Protein AF-A0A8J5MBJ4-F1 (afdb_monomer_lite)

Secondary structure (DSSP, 8-state):
-HHHHHHHHT-TTS--EE--BTTBS--TTEEEEEPPHHHHHHHHHHHHHHHTTT-TT------EEEEE-TTPPPPPP--SSPPPSS--S---GGGS--EEEE-SSTTEEEEE--TT-SS--GGG-EEEEE-TT-EEEE-

Radius of gyration: 16.1 Å; chains: 1; bounding box: 40×36×42 Å

Structure (mmCIF, N/CA/C/O backbone):
data_AF-A0A8J5MBJ4-F1
#
_entry.id   AF-A0A8J5MBJ4-F1
#
loop_
_atom_site.group_PDB
_atom_site.id
_atom_site.type_symbol
_atom_site.label_atom_id
_atom_site.label_alt_id
_atom_site.label_comp_id
_atom_site.label_asym_id
_atom_site.label_entity_id
_atom_site.label_seq_id
_atom_site.pdbx_PDB_ins_code
_atom_site.Cartn_x
_atom_site.Cartn_y
_atom_site.Cartn_z
_atom_site.occupancy
_atom_site.B_iso_or_equiv
_atom_site.auth_seq_id
_atom_site.auth_comp_id
_atom_site.auth_asym_id
_atom_site.auth_atom_id
_atom_site.pdbx_PDB_model_num
ATOM 1 N N . MET A 1 1 ? -8.085 -4.429 13.269 1.00 56.44 1 MET A N 1
ATOM 2 C CA . MET A 1 1 ? -7.004 -3.444 13.047 1.00 56.44 1 MET A CA 1
ATOM 3 C C . MET A 1 1 ? -7.310 -2.481 11.898 1.00 56.44 1 MET A C 1
ATOM 5 O O . MET A 1 1 ? -7.380 -1.287 12.152 1.00 56.44 1 MET A O 1
ATOM 9 N N . ALA A 1 2 ? -7.619 -2.963 10.685 1.00 55.75 2 ALA A N 1
ATOM 10 C CA . ALA A 1 2 ? -7.982 -2.113 9.535 1.00 55.75 2 ALA A CA 1
ATOM 11 C C . ALA A 1 2 ? -9.108 -1.090 9.800 1.00 55.75 2 ALA A C 1
ATOM 13 O O . ALA A 1 2 ? -9.120 0.006 9.241 1.00 55.75 2 ALA A O 1
ATOM 14 N N . ASN A 1 3 ? -10.049 -1.420 10.692 1.00 64.25 3 ASN A N 1
ATOM 15 C CA . ASN A 1 3 ? -11.124 -0.504 11.070 1.00 64.25 3 ASN A CA 1
ATOM 16 C C . ASN A 1 3 ? -10.652 0.739 11.834 1.00 64.25 3 ASN A C 1
ATOM 18 O O . ASN A 1 3 ? -11.298 1.771 11.683 1.00 64.25 3 ASN A O 1
ATOM 22 N N . ASN A 1 4 ? -9.526 0.663 12.552 1.00 74.38 4 ASN A N 1
ATOM 23 C CA . ASN A 1 4 ? -8.956 1.784 13.307 1.00 74.38 4 ASN A CA 1
ATOM 24 C C . ASN A 1 4 ? -7.981 2.610 12.454 1.00 74.38 4 ASN A C 1
ATOM 26 O O . ASN A 1 4 ? -7.872 3.815 12.651 1.00 74.38 4 ASN A O 1
ATOM 30 N N . LEU A 1 5 ? -7.366 1.999 11.433 1.00 77.38 5 LEU A N 1
ATOM 31 C CA . LEU A 1 5 ? -6.445 2.687 10.520 1.00 77.38 5 LEU A CA 1
ATOM 32 C C . LEU A 1 5 ? -7.114 3.806 9.726 1.00 77.38 5 LEU A C 1
ATOM 34 O O . LEU A 1 5 ? -6.488 4.819 9.446 1.00 77.38 5 LEU A O 1
ATOM 38 N N . ARG A 1 6 ? -8.392 3.650 9.363 1.00 78.56 6 ARG A N 1
ATOM 39 C CA . ARG A 1 6 ? -9.118 4.685 8.615 1.00 78.56 6 ARG A CA 1
ATOM 40 C C . ARG A 1 6 ? -9.367 5.952 9.450 1.00 78.56 6 ARG A C 1
ATOM 42 O O . ARG A 1 6 ? -9.082 7.026 8.930 1.00 78.56 6 ARG A O 1
ATOM 49 N N . PRO A 1 7 ? -9.890 5.872 10.690 1.00 80.25 7 PRO A N 1
ATOM 50 C CA . PRO A 1 7 ? -9.925 7.012 11.603 1.00 80.25 7 PRO A CA 1
ATOM 51 C C . PRO A 1 7 ? -8.550 7.648 11.815 1.00 80.25 7 PRO A C 1
ATOM 53 O O . PRO A 1 7 ? -8.435 8.862 11.700 1.00 80.25 7 PRO A O 1
ATOM 56 N N . MET A 1 8 ? -7.504 6.843 12.029 1.00 79.75 8 MET A N 1
ATOM 57 C CA . MET A 1 8 ? -6.137 7.348 12.218 1.00 79.75 8 MET A CA 1
ATOM 58 C C . MET A 1 8 ? -5.624 8.098 10.982 1.00 79.75 8 MET A C 1
ATOM 60 O O . MET A 1 8 ? -5.136 9.214 11.100 1.00 79.75 8 MET A O 1
ATOM 64 N N . ALA A 1 9 ? -5.826 7.547 9.782 1.00 77.94 9 ALA A N 1
ATOM 65 C CA . ALA A 1 9 ? -5.465 8.177 8.509 1.00 77.94 9 ALA A CA 1
ATOM 66 C C . ALA A 1 9 ? -6.321 9.407 8.162 1.00 77.94 9 ALA A C 1
ATOM 68 O O . ALA A 1 9 ? -6.028 10.106 7.197 1.00 77.94 9 ALA A O 1
ATOM 69 N N . ARG A 1 10 ? -7.414 9.656 8.889 1.00 79.38 10 ARG A N 1
ATOM 70 C CA . ARG A 1 10 ? -8.258 10.850 8.747 1.00 79.38 10 ARG A CA 1
ATOM 71 C C . ARG A 1 10 ? -8.124 11.799 9.934 1.00 79.38 10 ARG A C 1
ATOM 73 O O . ARG A 1 10 ? -8.873 12.763 9.990 1.00 79.38 10 ARG A O 1
ATOM 80 N N . ASN A 1 11 ? -7.219 11.525 10.871 1.00 78.81 11 ASN A N 1
ATOM 81 C CA . ASN A 1 11 ? -7.006 12.408 12.002 1.00 78.81 11 ASN A CA 1
ATOM 82 C C . ASN A 1 11 ? -6.428 13.740 11.501 1.00 78.81 11 ASN A C 1
ATOM 84 O O . ASN A 1 11 ? -5.364 13.767 10.879 1.00 78.81 11 ASN A O 1
ATOM 88 N N . ASP A 1 12 ? -7.131 14.834 11.785 1.00 68.69 12 ASP A N 1
ATOM 89 C CA . ASP A 1 12 ? -6.732 16.192 11.403 1.00 68.69 12 ASP A CA 1
ATOM 90 C C . ASP A 1 12 ? -5.478 16.670 12.155 1.00 68.69 12 ASP A C 1
ATOM 92 O O . ASP A 1 12 ? -4.845 17.639 11.748 1.00 68.69 12 ASP A O 1
ATOM 96 N N . GLN A 1 13 ? -5.082 15.973 13.227 1.00 77.38 13 GLN A N 1
ATOM 97 C CA . GLN A 1 13 ? -3.825 16.222 13.940 1.00 77.38 13 GLN A CA 1
ATOM 98 C C . GLN A 1 13 ? -2.594 15.668 13.212 1.00 77.38 13 GLN A C 1
ATOM 100 O O . GLN A 1 13 ? -1.469 15.998 13.585 1.00 77.38 13 GLN A O 1
ATOM 105 N N . ASN A 1 14 ? -2.776 14.822 12.192 1.00 82.31 14 ASN A N 1
ATOM 106 C CA . ASN A 1 14 ? -1.650 14.327 11.413 1.00 82.31 14 ASN A CA 1
ATOM 107 C C . ASN A 1 14 ? -1.008 15.487 10.650 1.00 82.31 14 ASN A C 1
ATOM 109 O O . ASN A 1 14 ? -1.676 16.214 9.913 1.00 82.31 14 ASN A O 1
ATOM 113 N N . PHE A 1 15 ? 0.309 15.621 10.781 1.00 85.44 15 PHE A N 1
ATOM 114 C CA . PHE A 1 15 ? 1.061 16.601 10.013 1.00 85.44 15 PHE A CA 1
ATOM 115 C C . PHE A 1 15 ? 1.258 16.094 8.580 1.00 85.44 15 PHE A C 1
ATOM 117 O O . PHE A 1 15 ? 2.161 15.303 8.298 1.00 85.44 15 PHE A O 1
ATOM 124 N N . TRP A 1 16 ? 0.364 16.513 7.684 1.00 87.38 16 TRP A N 1
ATOM 125 C CA . TRP A 1 16 ? 0.416 16.163 6.269 1.00 87.38 16 TRP A CA 1
ATOM 126 C C . TRP A 1 16 ? 1.444 17.016 5.536 1.00 87.38 16 TRP A C 1
ATOM 128 O O . TRP A 1 16 ? 1.377 18.243 5.558 1.00 87.38 16 TRP A O 1
ATOM 138 N N . ILE A 1 17 ? 2.356 16.351 4.838 1.00 87.81 17 ILE A N 1
ATOM 139 C CA . ILE A 1 17 ? 3.330 16.977 3.946 1.00 87.81 17 ILE A CA 1
ATOM 140 C C . ILE A 1 17 ? 3.139 16.446 2.533 1.00 87.81 17 ILE A C 1
ATOM 142 O O . ILE A 1 17 ? 2.663 15.325 2.350 1.00 87.81 17 ILE A O 1
ATOM 146 N N . HIS A 1 18 ? 3.520 17.236 1.534 1.00 84.88 18 HIS A N 1
ATOM 147 C CA . HIS A 1 18 ? 3.535 16.769 0.152 1.00 84.88 18 HIS A CA 1
ATOM 148 C C . HIS A 1 18 ? 4.450 15.559 0.016 1.00 84.88 18 HIS A C 1
ATOM 150 O O . HIS A 1 18 ? 5.559 15.538 0.563 1.00 84.88 18 HIS A O 1
ATOM 156 N N . ASP A 1 19 ? 3.954 14.536 -0.671 1.00 77.50 19 ASP A N 1
ATOM 157 C CA . ASP A 1 19 ? 4.766 13.364 -0.943 1.00 77.50 19 ASP A CA 1
ATOM 158 C C . ASP A 1 19 ? 5.833 13.705 -1.988 1.00 77.50 19 ASP A C 1
ATOM 160 O O . ASP A 1 19 ? 5.602 14.477 -2.920 1.00 77.50 19 ASP A O 1
ATOM 164 N N . THR A 1 20 ? 7.026 13.153 -1.797 1.00 69.62 20 THR A N 1
ATOM 165 C CA . THR A 1 20 ? 8.196 13.409 -2.641 1.00 69.62 20 THR A CA 1
ATOM 166 C C . THR A 1 20 ? 8.801 12.073 -3.034 1.00 69.62 20 THR A C 1
ATOM 168 O O . THR A 1 20 ? 9.144 11.281 -2.151 1.00 69.62 20 THR A O 1
ATOM 171 N N . TRP A 1 21 ? 8.995 11.848 -4.329 1.00 68.44 21 TRP A N 1
ATOM 172 C CA . TRP A 1 21 ? 9.736 10.704 -4.863 1.00 68.44 21 TRP A CA 1
ATOM 173 C C . TRP A 1 21 ? 10.688 11.168 -5.969 1.00 68.44 21 TRP A C 1
ATOM 175 O O . TRP A 1 21 ? 10.546 12.275 -6.494 1.00 68.44 21 TRP A O 1
ATOM 185 N N . ASP A 1 22 ? 11.670 10.328 -6.304 1.00 58.66 22 ASP A N 1
ATOM 186 C CA . ASP A 1 22 ? 12.762 10.670 -7.220 1.00 58.66 22 ASP A CA 1
ATOM 187 C C . ASP A 1 22 ? 12.261 11.322 -8.519 1.00 58.66 22 ASP A C 1
ATOM 189 O O . ASP A 1 22 ? 11.475 10.752 -9.277 1.00 58.66 22 ASP A O 1
ATOM 193 N N . GLY A 1 23 ? 12.725 12.550 -8.762 1.00 56.75 23 GLY A N 1
ATOM 194 C CA . GLY A 1 23 ? 12.401 13.336 -9.954 1.00 56.75 23 GLY A CA 1
ATOM 195 C C . GLY A 1 23 ? 11.118 14.175 -9.884 1.00 56.75 23 GLY A C 1
ATOM 196 O O . GLY A 1 23 ? 10.895 14.969 -10.798 1.00 56.75 23 GLY A O 1
ATOM 197 N N . VAL A 1 24 ? 10.303 14.076 -8.825 1.00 59.56 24 VAL A N 1
ATOM 198 C CA . VAL A 1 24 ? 9.115 14.930 -8.630 1.00 59.56 24 VAL A CA 1
ATOM 199 C C . VAL A 1 24 ? 9.340 15.883 -7.460 1.00 59.56 24 VAL A C 1
ATOM 201 O O . VAL A 1 24 ? 9.334 15.497 -6.295 1.00 59.56 24 VAL A O 1
ATOM 204 N N . LEU A 1 25 ? 9.543 17.159 -7.801 1.00 55.03 25 LEU A N 1
ATOM 205 C CA . LEU A 1 25 ? 9.822 18.232 -6.842 1.00 55.03 25 LEU A CA 1
ATOM 206 C C . LEU A 1 25 ? 8.579 18.641 -6.032 1.00 55.03 25 LEU A C 1
ATOM 208 O O . LEU A 1 25 ? 8.724 19.148 -4.922 1.00 55.03 25 LEU A O 1
ATOM 212 N N . HIS A 1 26 ? 7.371 18.433 -6.574 1.00 60.62 26 HIS A N 1
ATOM 213 C CA . HIS A 1 26 ? 6.115 18.749 -5.894 1.00 60.62 26 HIS A CA 1
ATOM 214 C C . HIS A 1 26 ? 4.919 18.006 -6.525 1.00 60.62 26 HIS A C 1
ATOM 216 O O . HIS A 1 26 ? 4.671 18.162 -7.720 1.00 60.62 26 HIS A O 1
ATOM 222 N N . ASP A 1 27 ? 4.168 17.228 -5.736 1.00 70.69 27 ASP A N 1
ATOM 223 C CA . ASP A 1 27 ? 2.830 16.729 -6.094 1.00 70.69 27 ASP A CA 1
ATOM 224 C C . ASP A 1 27 ? 1.795 17.338 -5.132 1.00 70.69 27 ASP A C 1
ATOM 226 O O . ASP A 1 27 ? 1.733 17.003 -3.947 1.00 70.69 27 ASP A O 1
ATOM 230 N N . GLU A 1 28 ? 0.980 18.265 -5.639 1.00 75.12 28 GLU A N 1
ATOM 231 C CA . GLU A 1 28 ? -0.043 18.969 -4.853 1.00 75.12 28 GLU A CA 1
ATOM 232 C C . GLU A 1 28 ? -1.215 18.068 -4.442 1.00 75.12 28 GLU A C 1
ATOM 234 O O . GLU A 1 28 ? -1.922 18.355 -3.473 1.00 75.12 28 GLU A O 1
ATOM 239 N N . TYR A 1 29 ? -1.421 16.959 -5.152 1.00 84.38 29 TYR A N 1
ATOM 240 C CA . TYR A 1 29 ? -2.552 16.061 -4.943 1.00 84.38 29 TYR A CA 1
ATOM 241 C C . TYR A 1 29 ? -2.192 14.851 -4.089 1.00 84.38 29 TYR A C 1
ATOM 243 O O . TYR A 1 29 ? -3.075 14.041 -3.780 1.00 84.38 29 TYR A O 1
ATOM 251 N N . ARG A 1 30 ? -0.923 14.711 -3.695 1.00 86.19 30 ARG A N 1
ATOM 252 C CA . ARG A 1 30 ? -0.456 13.602 -2.869 1.00 86.19 30 ARG A CA 1
ATOM 253 C C . ARG A 1 30 ? 0.212 14.078 -1.606 1.00 86.19 30 ARG A C 1
ATOM 255 O O . ARG A 1 30 ? 1.137 14.883 -1.609 1.00 86.19 30 ARG A O 1
ATOM 262 N N . LEU A 1 31 ? -0.273 13.524 -0.509 1.00 87.88 31 LEU A N 1
ATOM 263 C CA . LEU A 1 31 ? 0.166 13.854 0.826 1.00 87.88 31 LEU A CA 1
ATOM 264 C C . LEU A 1 31 ? 0.597 12.581 1.534 1.00 87.88 31 LEU A C 1
ATOM 266 O O . LEU A 1 31 ? -0.022 11.522 1.381 1.00 87.88 31 LEU A O 1
ATOM 270 N N . ARG A 1 32 ? 1.608 12.720 2.377 1.00 89.56 32 ARG A N 1
ATOM 271 C CA . ARG A 1 32 ? 1.993 11.709 3.346 1.00 89.56 32 ARG A CA 1
ATOM 272 C C . ARG A 1 32 ? 1.958 12.271 4.756 1.00 89.56 32 ARG A C 1
ATOM 274 O O . ARG A 1 32 ? 2.151 13.467 4.960 1.00 89.56 32 ARG A O 1
ATOM 281 N N . ALA A 1 33 ? 1.734 11.396 5.720 1.00 90.75 33 ALA A N 1
ATOM 282 C CA . ALA A 1 33 ? 1.897 11.701 7.132 1.00 90.75 33 ALA A CA 1
ATOM 283 C C . ALA A 1 33 ? 2.568 10.515 7.819 1.00 90.75 33 ALA A C 1
ATOM 285 O O . ALA A 1 33 ? 2.213 9.365 7.558 1.00 90.75 33 ALA A O 1
ATOM 286 N N . PHE A 1 34 ? 3.526 10.789 8.697 1.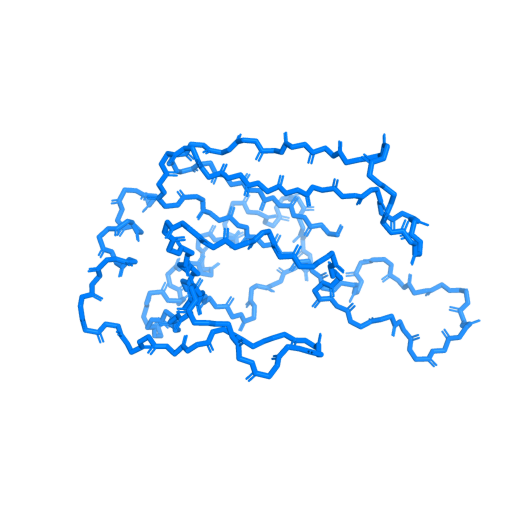00 89.81 34 PHE A N 1
ATOM 287 C CA . PHE A 1 34 ? 4.125 9.748 9.523 1.00 89.81 34 PHE A CA 1
ATOM 288 C C . PHE A 1 34 ? 3.103 9.238 10.537 1.00 89.81 34 PHE A C 1
ATOM 290 O O . PHE A 1 34 ? 2.291 10.004 11.064 1.00 89.81 34 PHE A O 1
ATOM 297 N N . VAL A 1 35 ? 3.129 7.932 10.786 1.00 89.94 35 VAL A N 1
ATOM 298 C CA . VAL A 1 35 ? 2.332 7.325 11.852 1.00 89.94 35 VAL A CA 1
ATOM 299 C C . VAL A 1 35 ? 3.029 7.596 13.189 1.00 89.94 35 VAL A C 1
ATOM 301 O O . VAL A 1 35 ? 4.254 7.557 13.259 1.00 89.94 35 VAL A O 1
ATOM 304 N N . SER A 1 36 ? 2.265 7.882 14.250 1.00 88.06 36 SER A N 1
ATOM 305 C CA . SER A 1 36 ? 2.831 8.134 15.586 1.00 88.06 36 SER A CA 1
ATOM 306 C C . SER A 1 36 ? 3.684 6.953 16.071 1.00 88.06 36 SER A C 1
ATOM 308 O O . SER A 1 36 ? 3.437 5.817 15.669 1.00 88.06 36 SER A O 1
ATOM 310 N N . ASP A 1 37 ? 4.660 7.180 16.953 1.00 88.50 37 ASP A N 1
ATOM 311 C CA . ASP A 1 37 ? 5.547 6.105 17.431 1.00 88.50 37 ASP A CA 1
ATOM 312 C C . ASP A 1 37 ? 4.774 4.955 18.097 1.00 88.50 37 ASP A C 1
ATOM 314 O O . ASP A 1 37 ? 5.035 3.783 17.823 1.00 88.50 37 ASP A O 1
ATOM 318 N N . ALA A 1 38 ? 3.770 5.279 18.920 1.00 87.50 38 ALA A N 1
ATOM 319 C CA . ALA A 1 38 ? 2.941 4.288 19.610 1.00 87.50 38 ALA A CA 1
ATOM 320 C C . ALA A 1 38 ? 2.136 3.415 18.627 1.00 87.50 38 ALA A C 1
ATOM 322 O O . ALA A 1 38 ? 2.035 2.191 18.782 1.00 87.50 38 ALA A O 1
ATOM 323 N N . ASP A 1 39 ? 1.585 4.039 17.586 1.00 88.19 39 ASP A N 1
ATOM 324 C CA . ASP A 1 39 ? 0.835 3.344 16.544 1.00 88.19 39 ASP A CA 1
ATOM 325 C C . ASP A 1 39 ? 1.761 2.544 15.620 1.00 88.19 39 ASP A C 1
ATOM 327 O O . ASP A 1 39 ? 1.446 1.409 15.263 1.00 88.19 39 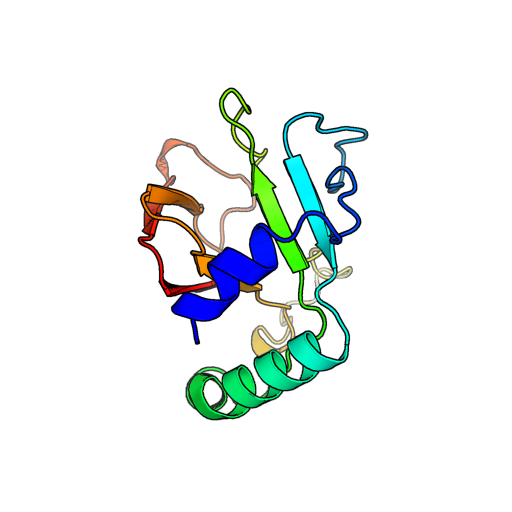ASP A O 1
ATOM 331 N N . SER A 1 40 ? 2.922 3.103 15.275 1.00 89.88 40 SER A N 1
ATOM 332 C CA . SER A 1 40 ? 3.959 2.452 14.471 1.00 89.88 40 SER A CA 1
ATOM 333 C C . SER A 1 40 ? 4.474 1.194 15.158 1.00 89.88 40 SER A C 1
ATOM 335 O O . SER A 1 40 ? 4.567 0.146 14.520 1.00 89.88 40 SER A O 1
ATOM 337 N N . GLN A 1 41 ? 4.733 1.252 16.468 1.00 90.44 41 GLN A N 1
ATOM 338 C CA . GLN A 1 41 ? 5.115 0.078 17.252 1.00 90.44 41 GLN A CA 1
ATOM 339 C C . GLN A 1 41 ? 4.018 -0.992 17.214 1.00 90.44 41 GLN A C 1
ATOM 341 O O . GLN A 1 41 ? 4.292 -2.156 16.917 1.00 90.44 41 GLN A O 1
ATOM 346 N N . SER A 1 42 ? 2.765 -0.591 17.435 1.00 89.62 42 SER A N 1
ATOM 347 C CA . SER A 1 42 ? 1.619 -1.505 17.396 1.00 89.62 42 SER A CA 1
ATOM 348 C C . SER A 1 42 ? 1.446 -2.167 16.020 1.00 89.62 42 SER A C 1
ATOM 350 O O . SER A 1 42 ? 1.131 -3.357 15.931 1.00 89.62 42 SER A O 1
ATOM 352 N N . LEU A 1 43 ? 1.662 -1.415 14.935 1.00 89.00 43 LEU A N 1
ATOM 353 C CA . LEU A 1 43 ? 1.606 -1.921 13.562 1.00 89.00 43 LEU A CA 1
ATOM 354 C C . LEU A 1 43 ? 2.758 -2.869 13.244 1.00 89.00 43 LEU A C 1
ATOM 356 O O . LEU A 1 43 ? 2.520 -3.925 12.657 1.00 89.00 43 LEU A O 1
ATOM 360 N N . SER A 1 44 ? 3.975 -2.537 13.672 1.00 89.88 44 SER A N 1
ATOM 361 C CA . SER A 1 44 ? 5.140 -3.409 13.527 1.00 89.88 44 SER A CA 1
ATOM 362 C C . SER A 1 44 ? 4.942 -4.734 14.255 1.00 89.88 44 SER A C 1
ATOM 364 O O . SER A 1 44 ? 5.147 -5.786 13.656 1.00 89.88 44 SER A O 1
ATOM 366 N N . GLU A 1 45 ? 4.454 -4.724 15.497 1.00 89.62 45 GLU A N 1
ATOM 367 C CA . GLU A 1 45 ? 4.157 -5.964 16.223 1.00 89.62 45 GLU A CA 1
ATOM 368 C C . GLU A 1 45 ? 3.110 -6.822 15.508 1.00 89.62 45 GLU A C 1
ATOM 370 O O . GLU A 1 45 ? 3.231 -8.048 15.450 1.00 89.62 45 GLU A O 1
ATOM 375 N N . TYR A 1 46 ? 2.070 -6.196 14.955 1.00 86.31 46 TYR A N 1
ATOM 376 C CA . TYR A 1 46 ? 1.057 -6.913 14.189 1.00 86.31 46 TYR A CA 1
ATOM 377 C C . TYR A 1 46 ? 1.636 -7.511 12.904 1.00 86.31 46 TYR A C 1
ATOM 379 O O . TYR A 1 46 ? 1.392 -8.682 12.601 1.00 86.31 46 TYR A O 1
ATOM 387 N N . PHE A 1 47 ? 2.435 -6.731 12.173 1.00 85.06 47 PHE A N 1
ATOM 388 C CA . PHE A 1 47 ? 3.159 -7.205 11.002 1.00 85.06 47 PHE A CA 1
ATOM 389 C C . PHE A 1 47 ? 4.038 -8.406 11.353 1.00 85.06 47 PHE A C 1
ATOM 391 O O . PHE A 1 47 ? 3.940 -9.444 10.701 1.00 85.06 47 PHE A O 1
ATOM 398 N N . GLU A 1 48 ? 4.832 -8.318 12.418 1.00 87.06 48 GLU A N 1
ATOM 399 C CA . GLU A 1 48 ? 5.706 -9.412 12.829 1.00 87.06 48 GLU A CA 1
ATOM 400 C C . GLU A 1 48 ? 4.934 -10.689 13.166 1.00 87.06 48 GLU A C 1
ATOM 402 O O . GLU A 1 48 ? 5.356 -11.777 12.774 1.00 87.06 48 GLU A O 1
ATOM 407 N N . ARG A 1 49 ? 3.785 -10.577 13.843 1.00 86.31 49 ARG A N 1
ATOM 408 C CA . ARG A 1 49 ? 2.955 -11.740 14.195 1.00 86.31 49 ARG A CA 1
ATOM 409 C C . ARG A 1 49 ? 2.341 -12.426 12.976 1.00 86.31 49 ARG A C 1
ATOM 411 O O . ARG A 1 49 ? 2.199 -13.646 12.986 1.00 86.31 49 ARG A O 1
ATOM 418 N N . HIS A 1 50 ? 1.949 -11.666 11.953 1.00 82.75 50 HIS A N 1
ATOM 419 C CA . HIS A 1 50 ? 1.137 -12.191 10.847 1.00 82.75 50 HIS A CA 1
ATOM 420 C C . HIS A 1 50 ? 1.891 -12.381 9.530 1.00 82.75 50 HIS A C 1
ATOM 422 O O . HIS A 1 50 ? 1.465 -13.186 8.706 1.00 82.75 50 HIS A O 1
ATOM 428 N N . CYS A 1 51 ? 2.996 -11.667 9.324 1.00 78.00 51 CYS A N 1
ATOM 429 C CA . CYS A 1 51 ? 3.696 -11.632 8.042 1.00 78.00 51 CYS A CA 1
ATOM 430 C C . CYS A 1 51 ? 5.079 -12.291 8.073 1.00 78.00 51 CYS A C 1
ATOM 432 O O . CYS A 1 51 ? 5.597 -12.618 7.004 1.00 78.00 51 CYS A O 1
ATOM 434 N N . LYS A 1 52 ? 5.661 -12.572 9.253 1.00 79.44 52 LYS A N 1
ATOM 435 C CA . LYS A 1 52 ? 6.926 -13.333 9.352 1.00 79.44 52 LYS A CA 1
ATOM 436 C C . LYS A 1 52 ? 6.830 -14.746 8.769 1.00 79.44 52 LYS A C 1
ATOM 438 O O . LYS A 1 52 ? 7.847 -15.303 8.375 1.00 79.44 52 LYS A O 1
ATOM 443 N N . SER A 1 53 ? 5.628 -15.315 8.658 1.00 78.44 53 SER A N 1
ATOM 444 C CA . SER A 1 53 ? 5.402 -16.584 7.950 1.00 78.44 53 SER A CA 1
ATOM 445 C C . SER A 1 53 ? 5.737 -16.503 6.456 1.00 78.44 53 SER A C 1
ATOM 447 O O . SER A 1 53 ? 6.218 -17.480 5.891 1.00 78.44 53 SER A O 1
ATOM 449 N N . PHE A 1 54 ? 5.509 -15.348 5.824 1.00 75.94 54 PHE A N 1
ATOM 450 C CA . PHE A 1 54 ? 5.803 -15.107 4.408 1.00 75.94 54 PHE A CA 1
ATOM 451 C C . PHE A 1 54 ? 7.184 -14.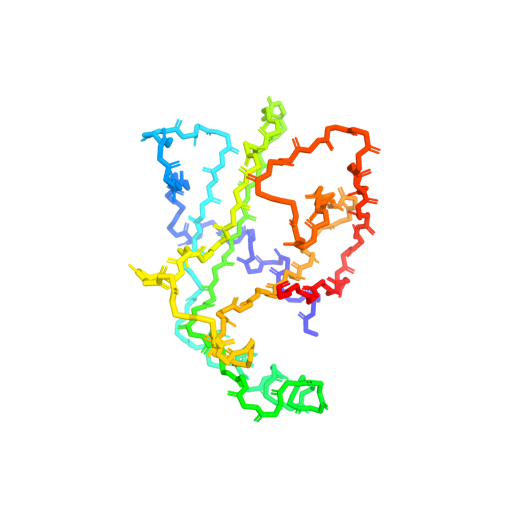472 4.210 1.00 75.94 54 PHE A C 1
ATOM 453 O O . PHE A 1 54 ? 7.877 -14.777 3.241 1.00 75.94 54 PHE A O 1
ATOM 460 N N . PHE A 1 55 ? 7.604 -13.617 5.147 1.00 78.38 55 PHE A N 1
ATOM 461 C CA . PHE A 1 55 ? 8.863 -12.878 5.091 1.00 78.38 55 PHE A CA 1
ATOM 462 C C . PHE A 1 55 ? 9.624 -12.982 6.423 1.00 78.38 55 PHE A C 1
ATOM 464 O O . PHE A 1 55 ? 9.628 -12.039 7.214 1.00 78.38 55 PHE A O 1
ATOM 471 N N . PRO A 1 56 ? 10.297 -14.114 6.692 1.00 77.31 56 PRO A N 1
ATOM 472 C CA . PRO A 1 56 ? 10.862 -14.407 8.014 1.00 77.31 56 PRO A CA 1
ATOM 473 C C . PRO A 1 56 ? 11.999 -13.471 8.435 1.00 77.31 56 PRO A C 1
ATOM 475 O O . PRO A 1 56 ? 12.237 -13.292 9.626 1.00 77.31 56 PRO A O 1
ATOM 478 N N . LEU A 1 57 ? 12.690 -12.866 7.466 1.00 82.25 57 LEU A N 1
ATOM 479 C CA . LEU A 1 57 ? 13.795 -11.932 7.698 1.00 82.25 57 LEU A CA 1
ATOM 480 C C . LEU A 1 57 ? 13.380 -10.459 7.543 1.00 82.25 57 LEU A C 1
ATOM 482 O O . LEU A 1 57 ? 14.232 -9.582 7.662 1.00 82.25 57 LEU A O 1
ATOM 486 N N . ALA A 1 58 ? 12.111 -10.174 7.232 1.00 79.62 58 ALA A N 1
ATOM 487 C CA . ALA A 1 58 ? 11.654 -8.803 7.036 1.00 79.62 58 ALA A CA 1
ATOM 488 C C . ALA A 1 58 ? 11.294 -8.130 8.364 1.00 79.62 58 ALA A C 1
ATOM 490 O O . ALA A 1 58 ? 10.727 -8.747 9.267 1.00 79.62 58 ALA A O 1
ATOM 491 N N . SER A 1 59 ? 11.575 -6.831 8.433 1.00 82.94 59 SER A N 1
ATOM 492 C CA . SER A 1 59 ? 11.148 -5.934 9.502 1.00 82.94 59 SER A CA 1
ATOM 493 C C . SER A 1 59 ? 10.591 -4.667 8.871 1.00 82.94 59 SER A C 1
ATOM 495 O O . SER A 1 59 ? 11.166 -4.159 7.907 1.00 82.94 59 SER A O 1
ATOM 497 N N . ALA A 1 60 ? 9.493 -4.148 9.417 1.00 86.06 60 ALA A N 1
ATOM 498 C CA . ALA A 1 60 ? 8.996 -2.836 9.029 1.00 86.06 60 ALA A CA 1
ATOM 499 C C . ALA A 1 60 ? 9.969 -1.764 9.543 1.00 86.06 60 ALA A C 1
ATOM 501 O O . ALA A 1 60 ? 10.331 -1.770 10.720 1.00 86.06 60 ALA A O 1
ATOM 502 N N . THR A 1 61 ? 10.417 -0.876 8.658 1.00 85.19 61 THR A N 1
ATOM 503 C CA . THR A 1 61 ? 11.341 0.219 8.997 1.00 85.19 61 THR A CA 1
ATOM 504 C C . THR A 1 61 ? 10.616 1.536 9.240 1.00 85.19 61 THR A C 1
ATOM 506 O O . THR A 1 61 ? 11.091 2.361 10.011 1.00 85.19 61 THR A O 1
ATOM 509 N N . GLU A 1 62 ? 9.474 1.741 8.586 1.00 88.06 62 GLU A N 1
ATOM 510 C CA . GLU A 1 62 ? 8.709 2.984 8.626 1.00 88.06 62 GLU A CA 1
ATOM 511 C C . GLU A 1 62 ? 7.226 2.685 8.380 1.00 88.06 62 GLU A C 1
ATOM 513 O O . GLU A 1 62 ? 6.885 1.858 7.531 1.00 88.06 62 GLU A O 1
ATOM 518 N N . TRP A 1 63 ? 6.346 3.393 9.090 1.00 91.06 63 TRP A N 1
ATOM 519 C CA . TRP A 1 63 ? 4.918 3.430 8.799 1.00 91.06 63 TRP A CA 1
ATOM 520 C C . TRP A 1 63 ? 4.496 4.852 8.453 1.00 91.06 63 TRP A C 1
ATOM 522 O O . TRP A 1 63 ? 4.750 5.805 9.192 1.00 91.06 63 TRP A O 1
ATOM 532 N N . ARG A 1 64 ? 3.793 4.988 7.330 1.00 91.56 64 ARG A N 1
ATOM 533 C CA . ARG A 1 64 ? 3.269 6.265 6.850 1.00 91.56 64 ARG A CA 1
ATOM 534 C C . ARG A 1 64 ? 1.876 6.095 6.271 1.00 91.56 64 ARG A C 1
ATOM 536 O O . ARG A 1 64 ? 1.564 5.085 5.640 1.00 91.56 64 ARG A O 1
ATOM 543 N N . PHE A 1 65 ? 1.043 7.105 6.459 1.00 91.81 65 PHE A N 1
ATOM 544 C CA . PHE A 1 65 ? -0.194 7.255 5.715 1.00 91.81 65 PHE A CA 1
ATOM 545 C C . PHE A 1 65 ? 0.094 7.930 4.384 1.00 91.81 65 PHE A C 1
ATOM 547 O O . PHE A 1 65 ? 0.790 8.940 4.340 1.00 91.81 65 PHE A O 1
ATOM 554 N N . LEU A 1 66 ? -0.496 7.397 3.318 1.00 90.25 66 LEU A N 1
ATOM 555 C CA . LEU A 1 66 ? -0.481 7.994 1.989 1.00 90.25 66 LEU A CA 1
ATOM 556 C C . LEU A 1 66 ? -1.904 8.397 1.613 1.00 90.25 66 LEU A C 1
ATOM 558 O O . LEU A 1 66 ? -2.858 7.632 1.799 1.00 90.25 66 LEU A O 1
ATOM 562 N N . LYS A 1 67 ? -2.052 9.607 1.084 1.00 89.06 67 LYS A N 1
ATOM 563 C CA . LYS A 1 67 ? -3.332 10.179 0.679 1.00 89.06 67 LYS A CA 1
ATOM 564 C C . LYS A 1 67 ? -3.195 10.766 -0.714 1.00 89.06 67 LYS A C 1
ATOM 566 O O . LYS A 1 67 ? -2.390 11.657 -0.939 1.00 89.06 67 LYS A O 1
ATOM 571 N N . THR A 1 68 ? -4.014 10.274 -1.636 1.00 88.62 68 THR A N 1
ATOM 572 C CA . THR A 1 68 ? -4.162 10.837 -2.983 1.00 88.62 68 THR A CA 1
ATOM 573 C C . THR A 1 68 ? -5.527 11.510 -3.082 1.00 88.62 68 THR A C 1
ATOM 575 O O . THR A 1 68 ? -6.544 10.918 -2.711 1.00 88.62 68 THR A O 1
ATOM 578 N N . MET A 1 69 ? -5.549 12.757 -3.540 1.00 86.00 69 MET A N 1
ATOM 579 C CA . MET A 1 69 ? -6.756 13.564 -3.700 1.00 86.00 69 MET A CA 1
ATOM 580 C C . MET A 1 69 ? -7.440 13.274 -5.042 1.00 86.00 69 MET A C 1
ATOM 582 O O . MET A 1 69 ? -6.805 12.864 -6.013 1.00 86.00 69 MET A O 1
ATOM 586 N N . GLY A 1 70 ? -8.757 13.486 -5.109 1.00 84.62 70 GLY A N 1
ATOM 587 C CA . GLY A 1 70 ? -9.498 13.363 -6.366 1.00 84.62 70 GLY A CA 1
ATOM 588 C C . GLY A 1 70 ? -8.980 14.359 -7.406 1.00 84.62 70 GLY A C 1
ATOM 589 O O . GLY A 1 70 ? -8.766 15.522 -7.080 1.00 84.62 70 GLY A O 1
ATOM 590 N N . GLY A 1 71 ? -8.777 13.898 -8.642 1.00 82.19 71 GLY A N 1
ATOM 591 C CA . GLY A 1 71 ? -8.186 14.700 -9.721 1.00 82.19 71 GLY A CA 1
ATOM 592 C C . GLY A 1 71 ? -6.668 14.555 -9.870 1.00 82.19 71 GLY A C 1
ATOM 593 O O . GLY A 1 71 ? -6.120 15.074 -10.840 1.00 82.19 71 GLY A O 1
ATOM 594 N N . ALA A 1 72 ? -5.998 13.818 -8.974 1.00 83.00 72 ALA A N 1
ATOM 595 C CA . ALA A 1 72 ? -4.589 13.470 -9.140 1.00 83.00 72 ALA A CA 1
ATOM 596 C C . ALA A 1 72 ? -4.355 12.682 -10.441 1.00 83.00 72 ALA A C 1
ATOM 598 O O . ALA A 1 72 ? -5.106 11.756 -10.754 1.00 83.00 72 ALA A O 1
ATOM 599 N N . GLN A 1 73 ? -3.284 13.013 -11.161 1.00 83.06 73 GLN A N 1
ATOM 600 C CA . GLN A 1 73 ? -2.761 12.170 -12.242 1.00 83.06 73 GLN A CA 1
ATOM 601 C C . GLN A 1 73 ? -2.123 10.909 -11.664 1.00 83.06 73 GLN A C 1
ATOM 603 O O . GLN A 1 73 ? -1.635 10.950 -10.538 1.00 83.06 73 GLN A O 1
ATOM 608 N N . ASP A 1 74 ? -2.070 9.811 -12.419 1.00 80.44 74 ASP A N 1
ATOM 609 C CA . ASP A 1 74 ? -1.382 8.582 -11.995 1.00 80.44 74 ASP A CA 1
ATOM 610 C C . ASP A 1 74 ? 0.084 8.853 -11.606 1.00 80.44 74 ASP A C 1
ATOM 612 O O . ASP A 1 74 ? 0.737 9.731 -12.174 1.00 80.44 74 ASP A O 1
ATOM 616 N N . GLN A 1 75 ? 0.604 8.124 -10.609 1.00 77.88 75 GLN A N 1
ATOM 617 C CA . GLN A 1 75 ? 2.028 8.218 -10.265 1.00 77.88 75 GLN A CA 1
ATOM 618 C C . GLN A 1 75 ? 2.853 7.758 -11.470 1.00 77.88 75 GLN A C 1
ATOM 620 O O . GLN A 1 75 ? 2.473 6.779 -12.125 1.00 77.88 75 GLN A O 1
ATOM 625 N N . PRO A 1 76 ? 3.987 8.419 -11.765 1.00 75.44 76 PRO A N 1
ATOM 626 C CA . PRO A 1 76 ? 4.946 7.840 -12.684 1.00 75.44 76 PRO A CA 1
ATOM 627 C C . PRO A 1 76 ? 5.386 6.488 -12.127 1.00 75.44 76 PRO A C 1
ATOM 629 O O . PRO A 1 76 ? 5.481 6.297 -10.915 1.00 75.44 76 PRO A O 1
ATOM 632 N N . VAL A 1 77 ? 5.646 5.541 -13.021 1.00 76.00 77 VAL A N 1
ATOM 633 C CA . VAL A 1 77 ? 6.085 4.219 -12.589 1.00 76.00 77 VAL A CA 1
ATOM 634 C C . VAL A 1 77 ? 7.468 4.339 -11.963 1.00 76.00 77 VAL A C 1
ATOM 636 O O . VAL A 1 77 ? 8.402 4.817 -12.607 1.00 76.00 77 VAL A O 1
ATOM 639 N N . CYS A 1 78 ? 7.590 3.899 -10.717 1.00 72.44 78 CYS A N 1
ATOM 640 C CA . CYS A 1 78 ? 8.834 3.898 -9.969 1.00 72.44 78 CYS A CA 1
ATOM 641 C C . CYS A 1 78 ? 9.028 2.558 -9.254 1.00 72.44 78 CYS A C 1
ATOM 643 O O . CYS A 1 78 ? 8.069 1.839 -8.970 1.00 72.44 78 CYS A O 1
ATOM 645 N N . CYS A 1 79 ? 10.287 2.230 -8.972 1.00 70.88 79 CYS A N 1
ATOM 646 C CA . CYS A 1 79 ? 10.629 1.205 -7.995 1.00 70.88 79 CYS A CA 1
ATOM 647 C C . CYS A 1 79 ? 10.892 1.914 -6.666 1.00 70.88 79 CYS A C 1
ATOM 649 O O . CYS A 1 79 ? 11.664 2.870 -6.630 1.00 70.88 79 CYS A O 1
ATOM 651 N N . GLU A 1 80 ? 10.286 1.447 -5.574 1.00 67.25 80 GLU A N 1
ATOM 652 C CA . GLU A 1 80 ? 10.474 2.055 -4.246 1.00 67.25 80 GLU A CA 1
ATOM 653 C C . GLU A 1 80 ? 11.872 1.795 -3.646 1.00 67.25 80 GLU A C 1
ATOM 655 O O . GLU A 1 80 ? 12.199 2.309 -2.579 1.00 67.25 80 GLU A O 1
ATOM 660 N N . PHE A 1 81 ? 12.724 1.031 -4.337 1.00 65.75 81 PHE A N 1
ATOM 661 C CA . PHE A 1 81 ? 14.113 0.781 -3.964 1.00 65.75 81 PHE A CA 1
ATOM 662 C C . PHE A 1 81 ? 15.062 1.117 -5.119 1.00 65.75 81 PHE A C 1
ATOM 664 O O . PHE A 1 81 ? 14.764 0.896 -6.296 1.00 65.75 81 PHE A O 1
ATOM 671 N N . ALA A 1 82 ? 16.246 1.623 -4.772 1.00 58.12 82 ALA A N 1
ATOM 672 C CA . ALA A 1 82 ? 17.285 1.902 -5.750 1.00 58.12 82 ALA A CA 1
ATOM 673 C C . ALA A 1 82 ? 17.833 0.589 -6.344 1.00 58.12 82 ALA A C 1
ATOM 675 O O . ALA A 1 82 ? 18.031 -0.385 -5.605 1.00 58.12 82 ALA A O 1
ATOM 676 N N . PRO A 1 83 ? 18.128 0.538 -7.656 1.00 56.03 83 PRO A N 1
ATOM 677 C CA . PRO A 1 83 ? 18.860 -0.586 -8.220 1.00 56.03 83 PRO A CA 1
ATOM 678 C C . PRO A 1 83 ? 20.225 -0.719 -7.517 1.00 56.03 83 PRO A C 1
ATOM 680 O O . PRO A 1 83 ? 20.831 0.300 -7.169 1.00 56.03 83 PRO A O 1
ATOM 683 N N . PRO A 1 84 ? 20.735 -1.947 -7.296 1.00 55.38 84 PRO A N 1
ATOM 684 C CA . PRO A 1 84 ? 22.026 -2.144 -6.650 1.00 55.38 84 PRO A CA 1
ATOM 685 C C . PRO A 1 84 ? 23.123 -1.334 -7.363 1.00 55.38 84 PRO A C 1
ATOM 687 O O . PRO A 1 84 ? 23.161 -1.329 -8.597 1.00 55.38 84 PRO A O 1
ATOM 690 N N . PRO A 1 85 ? 24.047 -0.688 -6.627 1.00 54.56 85 PRO A N 1
ATOM 691 C CA . PRO A 1 85 ? 25.066 0.191 -7.209 1.00 54.56 85 PRO A CA 1
ATOM 692 C C . PRO A 1 85 ? 26.068 -0.527 -8.131 1.00 54.56 85 PRO A C 1
ATOM 694 O O . PRO A 1 85 ? 26.849 0.123 -8.823 1.00 54.56 85 PRO A O 1
ATOM 697 N N . THR A 1 86 ? 26.060 -1.860 -8.182 1.00 53.00 86 THR A N 1
ATOM 698 C CA . THR A 1 86 ? 27.016 -2.661 -8.948 1.00 53.00 86 THR A CA 1
ATOM 699 C C . THR A 1 86 ? 26.321 -3.737 -9.780 1.00 53.00 86 THR A C 1
ATOM 701 O O . THR A 1 86 ? 25.461 -4.465 -9.294 1.00 53.00 86 THR A O 1
ATOM 704 N N . LYS A 1 87 ? 26.777 -3.904 -11.033 1.00 50.44 87 LYS A N 1
ATOM 705 C CA . LYS A 1 87 ? 26.456 -5.022 -11.949 1.00 50.44 87 LYS A CA 1
ATOM 706 C C . LYS A 1 87 ? 27.009 -6.375 -11.453 1.00 50.44 87 LYS A C 1
ATOM 708 O O . LYS A 1 87 ? 27.495 -7.178 -12.246 1.00 50.44 87 LYS A O 1
ATOM 713 N N . VAL A 1 88 ? 27.011 -6.622 -10.146 1.00 50.16 88 VAL A N 1
ATOM 714 C CA . VAL A 1 88 ? 27.416 -7.910 -9.587 1.00 50.16 88 VAL A CA 1
ATOM 715 C C . VAL A 1 88 ? 26.168 -8.775 -9.523 1.00 50.16 88 VAL A C 1
ATOM 717 O O . VAL A 1 88 ? 25.240 -8.533 -8.753 1.00 50.16 88 VAL A O 1
ATOM 720 N N . ALA A 1 89 ? 26.153 -9.761 -10.413 1.00 49.59 89 ALA A N 1
ATOM 721 C CA . ALA A 1 89 ? 25.158 -10.809 -10.504 1.00 49.59 89 ALA A CA 1
ATOM 722 C C . ALA A 1 89 ? 25.137 -11.641 -9.215 1.00 49.59 89 ALA A C 1
ATOM 724 O O . ALA A 1 89 ? 25.844 -12.631 -9.105 1.00 49.59 89 ALA A O 1
ATOM 725 N N . SER A 1 90 ? 24.355 -11.181 -8.243 1.00 47.56 90 SER A N 1
ATOM 726 C CA . SER A 1 90 ? 23.609 -11.945 -7.235 1.00 47.56 90 SER A CA 1
ATOM 727 C C . SER A 1 90 ? 23.249 -10.978 -6.106 1.00 47.56 90 SER A C 1
ATOM 729 O O . SER A 1 90 ? 23.704 -11.126 -4.970 1.00 47.56 90 SER A O 1
ATOM 731 N N . ALA A 1 91 ? 22.465 -9.937 -6.406 1.00 56.00 91 ALA A N 1
ATOM 732 C CA . ALA A 1 91 ? 21.769 -9.242 -5.332 1.00 56.00 91 ALA A CA 1
ATOM 733 C C . ALA A 1 91 ? 20.929 -10.315 -4.639 1.00 56.00 91 ALA A C 1
ATOM 735 O O . ALA A 1 91 ? 20.084 -10.940 -5.284 1.00 56.00 91 ALA A O 1
ATOM 736 N N . ASN A 1 92 ? 21.235 -10.615 -3.376 1.00 60.94 92 ASN A N 1
ATOM 737 C CA . ASN A 1 92 ? 20.394 -11.486 -2.577 1.00 60.94 92 ASN A CA 1
ATOM 738 C C . ASN A 1 92 ? 18.983 -10.906 -2.682 1.00 60.94 92 ASN A C 1
ATOM 740 O O . ASN A 1 92 ? 18.725 -9.828 -2.161 1.00 60.94 92 ASN A O 1
ATOM 744 N N . VAL A 1 93 ? 18.077 -11.563 -3.407 1.00 58.53 93 VAL A N 1
ATOM 745 C CA . VAL A 1 93 ? 16.728 -11.019 -3.627 1.00 58.53 93 VAL A CA 1
ATOM 746 C C . VAL A 1 93 ? 16.034 -10.820 -2.274 1.00 58.53 93 VAL A C 1
ATOM 748 O O . VAL A 1 93 ? 15.211 -9.923 -2.115 1.00 58.53 93 VAL A O 1
ATOM 751 N N . CYS A 1 94 ? 16.458 -11.572 -1.250 1.00 60.06 94 CYS A N 1
ATOM 752 C CA . CYS A 1 94 ? 16.018 -11.410 0.127 1.00 60.06 94 CYS A CA 1
ATOM 753 C C . CYS A 1 94 ? 16.494 -10.120 0.816 1.00 60.06 94 CYS A C 1
ATOM 755 O O . CYS A 1 94 ? 15.937 -9.802 1.865 1.00 60.06 94 CYS A O 1
ATOM 757 N N . SER A 1 95 ? 17.456 -9.373 0.265 1.00 64.62 95 SER A N 1
ATOM 758 C CA . SER A 1 95 ? 17.914 -8.078 0.790 1.00 64.62 95 SER A CA 1
ATOM 759 C C . SER A 1 95 ? 17.277 -6.869 0.102 1.00 64.62 95 SER A C 1
ATOM 761 O O . SER A 1 95 ? 17.546 -5.744 0.512 1.00 64.62 95 SER A O 1
ATOM 763 N N . VAL A 1 96 ? 16.456 -7.069 -0.936 1.00 69.06 96 VAL A N 1
ATOM 764 C CA . VAL A 1 96 ? 15.740 -5.963 -1.585 1.00 69.06 96 VAL A CA 1
ATOM 765 C C . VAL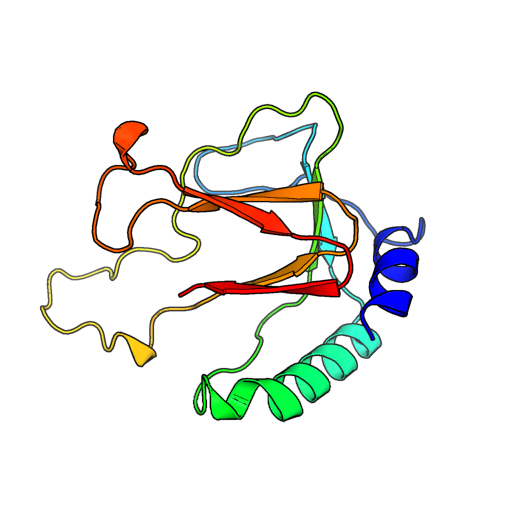 A 1 96 ? 14.580 -5.524 -0.681 1.00 69.06 96 VAL A C 1
ATOM 767 O O . VAL A 1 96 ? 13.796 -6.400 -0.277 1.00 69.06 96 VAL A O 1
ATOM 770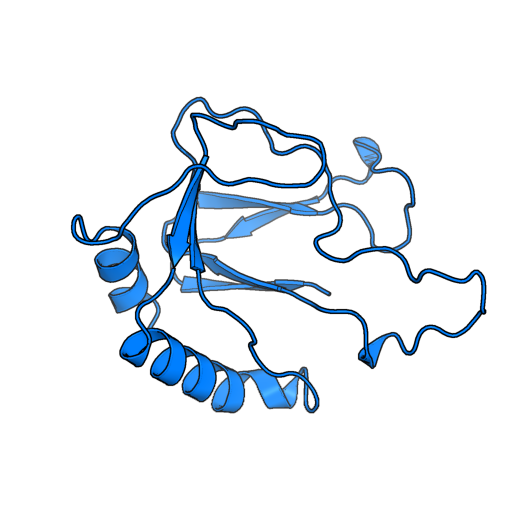 N N . PRO A 1 97 ? 14.475 -4.226 -0.330 1.00 73.88 97 PRO A N 1
ATOM 771 C CA . PRO A 1 97 ? 13.337 -3.696 0.413 1.00 73.88 97 PRO A CA 1
ATOM 772 C C . PRO A 1 97 ? 12.028 -3.996 -0.318 1.00 73.88 97 PRO A C 1
ATOM 774 O O . PRO A 1 97 ? 11.967 -3.898 -1.538 1.00 73.88 97 PRO A O 1
ATOM 777 N N . GLY A 1 98 ? 11.005 -4.386 0.434 1.00 79.12 98 GLY A N 1
ATOM 778 C CA . GLY A 1 98 ? 9.644 -4.547 -0.069 1.00 79.12 98 GLY A CA 1
ATOM 779 C C . GLY A 1 98 ? 8.698 -3.615 0.672 1.00 79.12 98 GLY A C 1
ATOM 780 O O . GLY A 1 98 ? 9.079 -2.994 1.667 1.00 79.12 98 GLY A O 1
ATOM 781 N N . SER A 1 99 ? 7.454 -3.571 0.216 1.00 83.50 99 SER A N 1
ATOM 782 C CA . SER A 1 99 ? 6.451 -2.630 0.701 1.00 83.50 99 SER A CA 1
ATOM 783 C C . SER A 1 99 ? 5.155 -3.336 1.059 1.00 83.50 99 SER A C 1
ATOM 785 O O . SER A 1 99 ? 4.782 -4.368 0.495 1.00 83.50 99 SER A O 1
ATOM 787 N N . ILE A 1 100 ? 4.469 -2.756 2.038 1.00 87.75 100 ILE A N 1
ATOM 788 C CA . ILE A 1 100 ? 3.193 -3.240 2.549 1.00 87.75 100 ILE A CA 1
ATOM 789 C C . ILE A 1 100 ? 2.210 -2.100 2.430 1.00 87.75 100 ILE A C 1
ATOM 791 O O . ILE A 1 100 ? 2.355 -1.066 3.082 1.00 87.75 100 ILE A O 1
ATOM 795 N N . LEU A 1 101 ? 1.188 -2.306 1.616 1.00 90.06 101 LEU A N 1
ATOM 796 C CA . LEU A 1 101 ? 0.113 -1.349 1.451 1.00 90.06 101 LEU A CA 1
ATOM 797 C C . LEU A 1 101 ? -1.134 -1.909 2.114 1.00 90.06 101 LEU A C 1
ATOM 799 O O . LEU A 1 101 ? -1.621 -2.978 1.755 1.00 90.06 101 LEU A O 1
ATOM 803 N N . VAL A 1 102 ? -1.659 -1.167 3.085 1.00 91.19 102 VAL A N 1
ATOM 804 C CA . VAL A 1 102 ? -2.934 -1.479 3.731 1.00 91.19 102 VAL A CA 1
ATOM 805 C C . VAL A 1 102 ? -3.967 -0.474 3.247 1.00 91.19 102 VAL A C 1
ATOM 807 O O . VAL A 1 102 ? -3.857 0.727 3.511 1.00 91.19 102 VAL A O 1
ATOM 810 N N . ALA A 1 103 ? -4.989 -0.950 2.542 1.00 92.69 103 ALA A N 1
ATOM 811 C CA . ALA A 1 103 ? -6.030 -0.079 2.019 1.00 92.69 103 ALA A CA 1
ATOM 812 C C . ALA A 1 103 ? -6.905 0.457 3.164 1.00 92.69 103 ALA A C 1
ATOM 814 O O . ALA A 1 103 ? -7.623 -0.278 3.843 1.00 92.69 103 ALA A O 1
ATOM 815 N N . THR A 1 104 ? -6.872 1.772 3.387 1.00 91.25 104 THR A N 1
ATOM 816 C CA . THR A 1 104 ? -7.698 2.431 4.417 1.00 91.25 104 THR A CA 1
ATOM 817 C C . THR A 1 104 ? -9.087 2.822 3.903 1.00 91.25 104 THR A C 1
ATOM 819 O O . THR A 1 104 ? -9.957 3.210 4.692 1.00 91.25 104 THR A O 1
ATOM 822 N N . GLN A 1 105 ? -9.323 2.716 2.591 1.00 89.75 105 GLN A N 1
ATOM 823 C CA . GLN A 1 105 ? -10.577 3.057 1.920 1.00 89.75 105 GLN A CA 1
ATOM 824 C C . GLN A 1 105 ? -10.909 2.023 0.841 1.00 89.75 105 GLN A C 1
ATOM 826 O O . GLN A 1 105 ? -10.037 1.304 0.366 1.00 89.75 105 GLN A O 1
ATOM 831 N N . ASP A 1 106 ? -12.186 1.946 0.474 1.00 90.94 106 ASP A N 1
ATOM 832 C CA . ASP A 1 106 ? -12.617 1.097 -0.631 1.00 90.94 106 ASP A CA 1
ATOM 833 C C . ASP A 1 106 ? -12.192 1.686 -1.969 1.00 90.94 106 ASP A C 1
ATOM 835 O O . ASP A 1 106 ? -12.090 2.907 -2.112 1.00 90.94 106 ASP A O 1
ATOM 839 N N . ARG A 1 107 ? -12.039 0.814 -2.973 1.00 90.62 107 ARG A N 1
ATOM 840 C CA . ARG A 1 107 ? -11.661 1.213 -4.336 1.00 90.62 107 ARG A CA 1
ATOM 841 C C . ARG A 1 107 ? -10.309 1.937 -4.360 1.00 90.62 107 ARG A C 1
ATOM 843 O O . ARG A 1 107 ? -10.140 2.911 -5.089 1.00 90.62 107 ARG A O 1
ATOM 850 N N . THR A 1 108 ? -9.353 1.454 -3.570 1.00 90.50 108 THR A N 1
ATOM 851 C CA . THR A 1 108 ? -7.940 1.804 -3.736 1.00 90.50 108 THR A CA 1
ATOM 852 C C . THR A 1 108 ? -7.389 1.015 -4.922 1.00 90.50 108 THR A C 1
ATOM 854 O O . THR A 1 108 ? -7.649 -0.180 -5.044 1.00 90.50 108 THR A O 1
ATOM 857 N N . TYR A 1 109 ? -6.653 1.681 -5.809 1.00 90.38 109 TYR A N 1
ATOM 858 C CA . TYR A 1 109 ? -6.075 1.064 -7.000 1.00 90.38 109 TYR A CA 1
ATOM 859 C C . TYR A 1 109 ? -4.558 1.189 -6.960 1.00 90.38 109 TYR A C 1
ATOM 861 O O . TYR A 1 109 ? -4.036 2.264 -6.671 1.00 90.38 109 TYR A O 1
ATOM 869 N N . VAL A 1 110 ? -3.870 0.093 -7.262 1.00 89.38 110 VAL A N 1
ATOM 870 C CA . VAL A 1 110 ? -2.416 0.049 -7.433 1.00 89.38 110 VAL A CA 1
ATOM 871 C C . VAL A 1 110 ? -2.122 -0.482 -8.829 1.00 89.38 110 VAL A C 1
ATOM 873 O O . VAL A 1 110 ? -2.703 -1.479 -9.258 1.00 89.38 110 VAL A O 1
ATOM 876 N N . CYS A 1 111 ? -1.228 0.193 -9.543 1.00 86.69 111 CYS A N 1
ATOM 877 C CA . CYS A 1 111 ? -0.782 -0.217 -10.868 1.00 86.69 111 CYS A CA 1
ATOM 878 C C . CYS A 1 111 ? 0.547 -0.961 -10.736 1.00 86.69 111 CYS A C 1
ATOM 880 O O . CYS A 1 111 ? 1.569 -0.350 -10.439 1.00 86.69 111 CYS A O 1
ATOM 882 N N . GLY A 1 112 ? 0.525 -2.273 -10.955 1.00 84.19 112 GLY A N 1
ATOM 883 C CA . GLY A 1 112 ? 1.718 -3.111 -10.986 1.00 84.19 112 GLY A CA 1
ATOM 884 C C . GLY A 1 112 ? 2.260 -3.267 -12.404 1.00 84.19 112 GLY A C 1
ATOM 885 O O . GLY A 1 112 ? 1.496 -3.438 -13.355 1.00 84.19 112 GLY A O 1
ATOM 886 N N . TYR A 1 113 ? 3.583 -3.254 -12.531 1.00 77.25 113 TYR A N 1
ATOM 887 C CA . TYR A 1 113 ? 4.310 -3.587 -13.755 1.00 77.25 113 TYR A CA 1
ATOM 888 C C . TYR A 1 113 ? 5.303 -4.700 -13.401 1.00 77.25 113 TYR A C 1
ATOM 890 O O . TYR A 1 113 ? 5.870 -4.689 -12.312 1.00 77.25 113 TYR A O 1
ATOM 898 N N . GLY A 1 114 ? 5.451 -5.710 -14.263 1.00 67.50 114 GLY A N 1
ATOM 899 C CA . GLY A 1 114 ? 6.211 -6.926 -13.943 1.00 67.50 114 GLY A CA 1
ATOM 900 C C . GLY A 1 114 ? 7.631 -6.666 -13.405 1.00 67.50 114 GLY A C 1
ATOM 901 O O . GLY A 1 114 ? 8.344 -5.795 -13.889 1.00 67.50 114 GLY A O 1
ATOM 902 N N . TRP A 1 115 ? 8.060 -7.482 -12.438 1.00 62.41 115 TRP A N 1
ATOM 903 C CA . TRP A 1 115 ? 9.314 -7.339 -11.675 1.00 62.41 115 TRP A CA 1
ATOM 904 C C . TRP A 1 115 ? 10.594 -7.142 -12.510 1.00 62.41 115 TRP A C 1
ATOM 906 O O . TRP A 1 115 ? 11.475 -6.375 -12.141 1.00 62.41 115 TRP A O 1
ATOM 916 N N . ASN A 1 116 ? 10.707 -7.825 -13.654 1.00 58.16 116 ASN A N 1
ATOM 917 C CA . ASN A 1 116 ? 11.937 -7.855 -14.459 1.00 58.16 116 ASN A CA 1
ATOM 918 C C . ASN A 1 116 ? 12.001 -6.796 -15.567 1.00 58.16 116 ASN A C 1
ATOM 920 O O . ASN A 1 116 ? 12.958 -6.780 -16.346 1.00 58.16 116 ASN A O 1
ATOM 924 N N . SER A 1 117 ? 10.990 -5.942 -15.708 1.00 53.94 117 SER A N 1
ATOM 925 C CA . SER A 1 117 ? 11.015 -4.928 -16.757 1.00 53.94 117 SER A CA 1
ATOM 926 C C . SER A 1 117 ? 11.714 -3.661 -16.268 1.00 53.94 117 SER A C 1
ATOM 928 O O . SER A 1 117 ? 11.144 -2.886 -15.513 1.00 53.94 117 SER A O 1
ATOM 930 N N . HIS A 1 118 ? 12.930 -3.409 -16.768 1.00 57.22 118 HIS A N 1
ATOM 931 C CA . HIS A 1 118 ? 13.636 -2.125 -16.611 1.00 57.22 118 HIS A CA 1
ATOM 932 C C . HIS A 1 118 ? 12.847 -0.922 -17.165 1.00 57.22 118 HIS A C 1
ATOM 934 O O . HIS A 1 118 ? 13.202 0.224 -16.907 1.00 57.22 118 HIS A O 1
ATOM 940 N N . VAL A 1 119 ? 11.800 -1.184 -17.953 1.00 65.94 119 VAL A N 1
ATOM 941 C CA . VAL A 1 119 ? 10.907 -0.194 -18.548 1.00 65.94 119 VAL A CA 1
ATOM 942 C C . VAL A 1 119 ? 9.469 -0.645 -18.326 1.00 65.94 119 VAL A C 1
ATOM 944 O O . VAL A 1 119 ? 9.073 -1.714 -18.787 1.00 65.94 119 VAL A O 1
ATOM 947 N N . ALA A 1 120 ? 8.673 0.183 -17.659 1.00 71.00 120 ALA A N 1
ATOM 948 C CA . ALA A 1 120 ? 7.258 -0.078 -17.460 1.00 71.00 120 ALA A CA 1
ATOM 949 C C . ALA A 1 120 ? 6.486 0.081 -18.778 1.00 71.00 120 ALA A C 1
ATOM 951 O O . ALA A 1 120 ? 6.305 1.189 -19.284 1.00 71.00 120 ALA A O 1
ATOM 952 N N . LEU A 1 121 ? 6.038 -1.034 -19.353 1.00 75.62 121 LEU A N 1
ATOM 953 C CA . LEU A 1 121 ? 5.222 -1.026 -20.562 1.00 75.62 121 LEU A CA 1
ATOM 954 C C . LEU A 1 121 ? 3.743 -0.996 -20.184 1.00 75.62 121 LEU A C 1
ATOM 956 O O . LEU A 1 121 ? 3.267 -1.823 -19.413 1.00 75.62 121 LEU A O 1
ATOM 960 N N . ARG A 1 122 ? 2.974 -0.090 -20.793 1.00 77.88 122 ARG A N 1
ATOM 961 C CA . ARG A 1 122 ? 1.522 -0.013 -20.560 1.00 77.88 122 ARG A CA 1
ATOM 962 C C . ARG A 1 122 ? 0.794 -1.317 -20.911 1.00 77.88 122 ARG A C 1
ATOM 964 O O . ARG A 1 122 ? -0.221 -1.633 -20.307 1.00 77.88 122 ARG A O 1
ATOM 971 N N . SER A 1 123 ? 1.326 -2.094 -21.855 1.00 79.31 123 SER A N 1
ATOM 972 C CA . SER A 1 123 ? 0.790 -3.406 -22.239 1.00 79.31 123 SER A CA 1
ATOM 973 C C . SER A 1 123 ? 0.925 -4.477 -21.153 1.00 79.31 123 SER A C 1
ATOM 975 O O . SER A 1 123 ? 0.218 -5.479 -21.217 1.00 79.31 123 SER A O 1
ATOM 977 N N . THR A 1 124 ? 1.810 -4.287 -20.169 1.00 79.81 124 THR A N 1
ATOM 978 C CA . THR A 1 124 ? 2.024 -5.225 -19.055 1.00 79.81 124 THR A CA 1
ATOM 979 C C . THR A 1 124 ? 1.431 -4.726 -17.738 1.00 79.81 124 THR A C 1
ATOM 981 O O . THR A 1 124 ? 1.617 -5.370 -16.705 1.00 79.81 124 THR A O 1
ATOM 984 N N . GLN A 1 125 ? 0.704 -3.603 -17.768 1.00 86.19 125 GLN A N 1
ATOM 985 C CA . GLN A 1 125 ? 0.066 -3.016 -16.597 1.00 86.19 125 GLN A CA 1
ATOM 986 C C . GLN A 1 125 ? -0.995 -3.960 -16.023 1.00 86.19 125 GLN A C 1
ATOM 988 O O . GLN A 1 125 ? -1.923 -4.380 -16.718 1.00 86.19 125 GLN A O 1
ATOM 993 N N . GLN A 1 126 ? -0.895 -4.231 -14.726 1.00 87.75 126 GLN A N 1
ATOM 994 C CA . GLN A 1 126 ? -1.928 -4.911 -13.956 1.00 87.75 126 GLN A CA 1
ATOM 995 C C . GLN A 1 126 ? -2.540 -3.941 -12.952 1.00 87.75 126 GLN A C 1
ATOM 997 O O . GLN A 1 126 ? -1.833 -3.305 -12.173 1.00 87.75 126 GLN A O 1
ATOM 1002 N N . ILE A 1 127 ? -3.868 -3.827 -12.967 1.00 90.38 127 ILE A N 1
ATOM 1003 C CA . ILE A 1 127 ? -4.604 -3.003 -12.008 1.00 90.38 127 ILE A CA 1
ATOM 1004 C C . ILE A 1 127 ? -5.037 -3.896 -10.850 1.00 90.38 127 ILE A C 1
ATOM 1006 O O . ILE A 1 127 ? -5.878 -4.781 -11.011 1.00 90.38 127 ILE A O 1
ATOM 1010 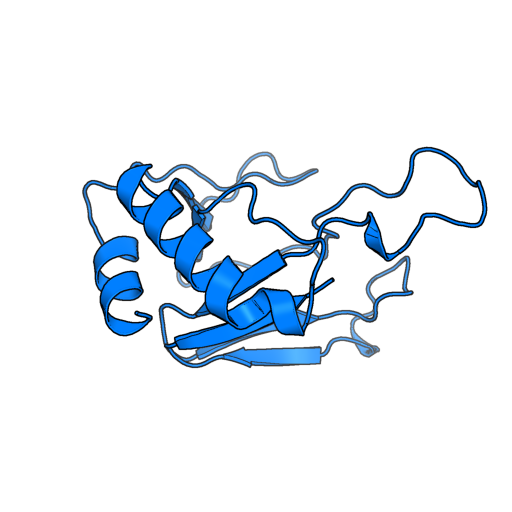N N . ILE A 1 128 ? -4.480 -3.632 -9.676 1.00 92.44 128 ILE A N 1
ATOM 1011 C CA . ILE A 1 128 ? -4.828 -4.302 -8.429 1.00 92.44 128 ILE A CA 1
ATOM 1012 C C . ILE A 1 128 ? -5.840 -3.418 -7.708 1.00 92.44 128 ILE A C 1
ATOM 1014 O O . ILE A 1 128 ? -5.538 -2.288 -7.324 1.00 92.44 128 ILE A O 1
ATOM 1018 N N . LYS A 1 129 ? -7.060 -3.928 -7.544 1.00 95.12 129 LYS A N 1
ATOM 1019 C CA . LYS A 1 129 ? -8.127 -3.250 -6.807 1.00 95.12 129 LYS A CA 1
ATOM 1020 C C . LYS A 1 129 ? -8.179 -3.782 -5.380 1.00 95.12 129 LYS A C 1
ATOM 1022 O O . LYS A 1 129 ? -8.348 -4.979 -5.182 1.00 95.12 129 LYS A O 1
ATOM 1027 N N . LEU A 1 130 ? -8.105 -2.872 -4.419 1.00 94.19 130 LEU A N 1
ATOM 1028 C CA . LEU A 1 130 ? -8.154 -3.143 -2.989 1.00 94.19 130 LEU A CA 1
ATOM 1029 C C . LEU A 1 130 ? -9.392 -2.476 -2.378 1.00 94.19 130 LEU A C 1
ATOM 1031 O O . LEU A 1 130 ? -9.748 -1.336 -2.711 1.00 94.19 130 LEU A O 1
ATOM 1035 N N . ASN A 1 131 ? -10.062 -3.192 -1.486 1.00 93.56 131 ASN A N 1
ATOM 1036 C CA . ASN A 1 131 ? -11.096 -2.657 -0.610 1.00 93.56 131 ASN A CA 1
ATOM 1037 C C . ASN A 1 131 ? -10.519 -2.365 0.775 1.00 93.56 131 ASN A C 1
ATOM 1039 O O . ASN A 1 131 ? -9.399 -2.761 1.099 1.00 93.56 131 ASN A O 1
ATOM 1043 N N . LYS A 1 132 ? -11.284 -1.666 1.614 1.00 91.06 132 LYS A N 1
ATOM 1044 C CA . LYS A 1 132 ? -10.834 -1.315 2.958 1.00 91.06 132 LYS A CA 1
ATOM 1045 C C . LYS A 1 132 ? -10.423 -2.569 3.740 1.00 91.06 132 LYS A C 1
ATOM 1047 O O . LYS A 1 132 ? -11.241 -3.444 4.008 1.00 91.06 132 LYS A O 1
ATOM 1052 N N . GLY A 1 133 ? -9.182 -2.568 4.214 1.00 88.62 133 GLY A N 1
ATOM 1053 C CA . GLY A 1 133 ? -8.583 -3.637 5.005 1.00 88.62 133 GLY A CA 1
ATOM 1054 C C . GLY A 1 133 ? -7.843 -4.692 4.196 1.00 88.62 133 GLY A C 1
ATOM 1055 O O . GLY A 1 133 ? -7.142 -5.493 4.811 1.00 88.62 133 GLY A O 1
ATOM 1056 N N . ASP A 1 134 ? -7.932 -4.655 2.866 1.00 91.00 134 ASP A N 1
ATOM 1057 C CA . ASP A 1 134 ? -7.084 -5.482 2.018 1.00 91.00 134 ASP A CA 1
ATOM 1058 C C . ASP A 1 134 ? -5.619 -5.055 2.178 1.00 91.00 134 ASP A C 1
ATOM 1060 O O . ASP A 1 134 ? -5.299 -3.870 2.351 1.00 91.00 134 ASP A O 1
ATOM 1064 N N . VAL A 1 135 ? -4.730 -6.045 2.127 1.00 88.31 135 VAL A N 1
ATOM 1065 C CA . VAL A 1 135 ? -3.284 -5.868 2.256 1.00 88.31 135 VAL A CA 1
ATOM 1066 C C . VAL A 1 135 ? -2.625 -6.329 0.967 1.00 88.31 135 VAL A C 1
ATOM 1068 O O . VAL A 1 135 ? -2.843 -7.455 0.521 1.00 88.31 135 VAL A O 1
ATOM 1071 N N . LEU A 1 136 ? -1.799 -5.465 0.388 1.00 88.56 136 LEU A N 1
ATOM 1072 C CA . LEU A 1 136 ? -0.914 -5.800 -0.715 1.00 88.56 136 LEU A CA 1
ATOM 1073 C C . LEU A 1 136 ? 0.516 -5.862 -0.186 1.00 88.56 136 LEU A C 1
ATOM 1075 O O . LEU A 1 136 ? 1.024 -4.896 0.381 1.00 88.56 136 LEU A O 1
ATOM 1079 N N . LEU A 1 137 ? 1.145 -7.016 -0.378 1.00 84.88 137 LEU A N 1
ATOM 1080 C CA . LEU A 1 137 ? 2.557 -7.239 -0.108 1.00 84.88 137 LEU A CA 1
ATOM 1081 C C . LEU A 1 137 ? 3.264 -7.251 -1.460 1.00 84.88 137 LEU A C 1
ATOM 1083 O O . LEU A 1 137 ? 2.964 -8.103 -2.298 1.00 84.88 137 LEU A O 1
ATOM 1087 N N . SER A 1 138 ? 4.168 -6.305 -1.680 1.00 79.12 138 SER A N 1
ATOM 1088 C CA . SER A 1 138 ? 4.965 -6.227 -2.901 1.00 79.12 138 SER A CA 1
ATOM 1089 C C . SER A 1 138 ? 6.440 -6.294 -2.550 1.00 79.12 138 SER A C 1
ATOM 1091 O O . SER A 1 138 ? 6.894 -5.628 -1.620 1.00 79.12 138 SER A O 1
ATOM 1093 N N . ARG A 1 139 ? 7.181 -7.099 -3.304 1.00 71.00 139 ARG A N 1
ATOM 1094 C CA . ARG A 1 139 ? 8.632 -7.036 -3.332 1.00 71.00 139 ARG A CA 1
ATOM 1095 C C . ARG A 1 139 ? 9.052 -6.586 -4.703 1.00 71.00 139 ARG A C 1
ATOM 1097 O O . ARG A 1 139 ? 8.475 -7.116 -5.682 1.00 71.00 139 ARG A O 1
#

Sequence (139 aa):
MANNLRPMARNDQNFWIHDTWDGVLHDEYRLRAFVSDADSQSLSEYFERHCKSFFPLASATEWRFLKTMGGAQDQPVCCEFAPPPTKVASANVCSVPGSILVATQDRTYVCGYGWNSHVALRSTQQIIKLNKGDVLLSR

Organism: NCBI:txid2496075

Foldseek 3Di:
DLQVVLVQLVPPPFDWDFDDDPPDPGDPQKIKGFRDPVVFVVVQVVCQVPPCVPQVPDGDPGDMRMGGHPPGDDDDDDDPFDDPPDPPPDPPPSPTDKDKDADSAFFDWDWDADPPDPDRDPVRTDIDGDHRGDMDIGD

pLDDT: mean 78.26, std 12.38, range [47.56, 95.12]